Protein AF-A0A813JYQ1-F1 (afdb_monomer)

Organism: Polarella glacialis (NCBI:txid89957)

Foldseek 3Di:
DVVVCPDPVVVLVVVLLVVLCVVLVVVVVVLVVLLVVLLLVLLQQLCVQQVAPQDPVVRAHKDFADWDQDPVVRDIDTDIDGACSPDSVSSSVVLVCLLVVNCPVSHDDRDPSSVVSSVVSNVSSVVSVVVSVVSSVVSSVVSVVVSVD

Mean predicted aligned error: 6.57 Å

Structure (mmCIF, N/CA/C/O backbone):
data_AF-A0A813JYQ1-F1
#
_entry.id   AF-A0A813JYQ1-F1
#
loop_
_atom_site.group_PDB
_atom_site.id
_atom_site.type_symbol
_atom_site.label_atom_id
_atom_site.label_alt_id
_atom_site.label_comp_id
_atom_site.label_asym_id
_atom_site.label_entity_id
_atom_site.label_seq_id
_atom_site.pdbx_PDB_ins_code
_atom_site.Cartn_x
_atom_site.Cartn_y
_atom_site.Cartn_z
_atom_site.occupancy
_atom_site.B_iso_or_equiv
_atom_site.auth_seq_id
_atom_site.auth_comp_id
_atom_site.auth_asym_id
_atom_site.auth_atom_id
_atom_site.pdbx_PDB_model_num
ATOM 1 N N . ILE A 1 1 ? -9.205 -21.222 27.259 1.00 62.12 1 ILE A N 1
ATOM 2 C CA . ILE A 1 1 ? -9.739 -19.963 26.682 1.00 62.12 1 ILE A CA 1
ATOM 3 C C . ILE A 1 1 ? -10.943 -19.439 27.473 1.00 62.12 1 ILE A C 1
ATOM 5 O O . ILE A 1 1 ? -10.795 -18.417 28.122 1.00 62.12 1 ILE A O 1
ATOM 9 N N . PHE A 1 2 ? -12.071 -20.154 27.574 1.00 68.75 2 PHE A N 1
ATOM 10 C CA . PHE A 1 2 ? -13.284 -19.622 28.237 1.00 68.75 2 PHE A CA 1
ATOM 11 C C . PHE A 1 2 ? -13.209 -19.400 29.763 1.00 68.75 2 PHE A C 1
ATOM 13 O O . PHE A 1 2 ? -14.028 -18.677 30.316 1.00 68.75 2 PHE A O 1
ATOM 20 N N . ARG A 1 3 ? -12.220 -19.980 30.462 1.00 74.00 3 ARG A N 1
ATOM 21 C CA . ARG A 1 3 ? -12.010 -19.750 31.906 1.00 74.00 3 ARG A CA 1
ATOM 22 C C . ARG A 1 3 ? -11.567 -18.318 32.240 1.00 74.00 3 ARG A C 1
ATOM 24 O O . ARG A 1 3 ? -11.849 -17.870 33.342 1.00 74.00 3 ARG A O 1
ATOM 31 N N . ALA A 1 4 ? -10.927 -17.608 31.307 1.00 66.12 4 ALA A N 1
ATOM 32 C CA . ALA A 1 4 ? -10.486 -16.226 31.516 1.00 66.12 4 ALA A CA 1
ATOM 33 C C . ALA A 1 4 ? -11.671 -15.251 31.660 1.00 66.12 4 ALA A C 1
ATOM 35 O O . ALA A 1 4 ? -11.625 -14.345 32.482 1.00 66.12 4 ALA A O 1
ATOM 36 N N . PHE A 1 5 ? -12.775 -15.507 30.949 1.00 67.19 5 PHE A N 1
ATOM 37 C CA . PHE A 1 5 ? -13.996 -14.692 31.001 1.00 67.19 5 PHE A CA 1
ATOM 38 C C . PHE A 1 5 ? -14.869 -14.941 32.242 1.00 67.19 5 PHE A C 1
ATOM 40 O O . PHE A 1 5 ? -15.881 -14.275 32.417 1.00 67.19 5 PHE A O 1
ATOM 47 N N . LYS A 1 6 ? -14.506 -15.897 33.110 1.00 74.19 6 LYS A N 1
ATOM 48 C CA . LYS A 1 6 ? -15.214 -16.143 34.378 1.00 74.19 6 LYS A CA 1
ATOM 49 C C . LYS A 1 6 ? -14.755 -15.234 35.520 1.00 74.19 6 LYS A C 1
ATOM 51 O O . LYS A 1 6 ? -15.383 -15.271 36.571 1.00 74.19 6 LYS A O 1
ATOM 56 N N . ASN A 1 7 ? -13.670 -14.475 35.349 1.00 79.31 7 ASN A N 1
ATOM 57 C CA . ASN A 1 7 ? -13.203 -13.538 36.366 1.00 79.31 7 ASN A CA 1
ATOM 58 C C . ASN A 1 7 ? -13.985 -12.214 36.247 1.00 79.31 7 ASN A C 1
ATOM 60 O O . ASN A 1 7 ? -13.781 -11.520 35.251 1.00 79.31 7 ASN A O 1
ATOM 64 N N . PRO A 1 8 ? -14.830 -11.840 37.227 1.00 70.50 8 PRO A N 1
ATOM 65 C CA . PRO A 1 8 ? -15.635 -10.615 37.174 1.00 70.50 8 PRO A CA 1
ATOM 66 C C . PRO A 1 8 ? -14.786 -9.354 36.976 1.00 70.50 8 PRO A C 1
ATOM 68 O O . PRO A 1 8 ? -15.170 -8.475 36.215 1.00 70.50 8 PRO A O 1
ATOM 71 N N . ALA A 1 9 ? -13.577 -9.328 37.548 1.00 75.38 9 ALA A N 1
ATOM 72 C CA . ALA A 1 9 ? -12.641 -8.212 37.414 1.00 75.38 9 ALA A CA 1
ATOM 73 C C . ALA A 1 9 ? -12.117 -8.007 35.977 1.00 75.38 9 ALA A C 1
ATOM 75 O O . ALA A 1 9 ? -11.593 -6.947 35.655 1.00 75.38 9 ALA A O 1
ATOM 76 N N . LEU A 1 10 ? -12.233 -9.014 35.102 1.00 75.31 10 LEU A N 1
ATOM 77 C CA . LEU A 1 10 ? -11.879 -8.904 33.682 1.00 75.31 10 LEU A CA 1
ATOM 78 C C . LEU A 1 10 ? -13.098 -8.618 32.796 1.00 75.31 10 LEU A C 1
ATOM 80 O O . LEU A 1 10 ? -12.926 -8.271 31.632 1.00 75.31 10 LEU A O 1
ATOM 84 N N . VAL A 1 11 ? -14.320 -8.766 33.316 1.00 82.12 11 VAL A N 1
ATOM 85 C CA . VAL A 1 11 ? -15.556 -8.569 32.544 1.00 82.12 11 VAL A CA 1
ATOM 86 C C . VAL A 1 11 ? -15.833 -7.080 32.338 1.00 82.12 11 VAL A C 1
ATOM 88 O O . VAL A 1 11 ? -16.173 -6.680 31.228 1.00 82.12 11 VAL A O 1
ATOM 91 N N . GLU A 1 12 ? -15.621 -6.258 33.365 1.00 81.62 12 GLU A N 1
ATOM 92 C CA . GLU A 1 12 ? -15.848 -4.806 33.327 1.00 81.62 12 GLU A CA 1
ATOM 93 C C . GLU A 1 12 ? -15.011 -4.087 32.244 1.00 81.62 12 GLU A C 1
ATOM 95 O O . GLU A 1 12 ? -15.608 -3.485 31.344 1.00 81.62 12 GLU A O 1
ATOM 100 N N . PRO A 1 13 ? -13.667 -4.233 32.186 1.00 83.94 13 PRO A N 1
ATOM 101 C CA . PRO A 1 13 ? -12.868 -3.645 31.104 1.00 83.94 13 PRO A CA 1
ATOM 102 C C . PRO A 1 13 ? -13.249 -4.164 29.713 1.00 83.94 13 PRO A C 1
ATOM 104 O O . PRO A 1 13 ? -13.215 -3.426 28.728 1.00 83.94 13 PRO A O 1
ATOM 107 N N . VAL A 1 14 ? -13.631 -5.441 29.610 1.00 86.31 14 VAL A N 1
ATOM 108 C CA . VAL A 1 14 ? -14.038 -6.054 28.338 1.00 86.31 14 VAL A CA 1
ATOM 109 C C . VAL A 1 14 ? -15.346 -5.448 27.826 1.00 86.31 14 VAL A C 1
ATOM 111 O O . VAL A 1 14 ? -15.471 -5.217 26.623 1.00 86.31 14 VAL A O 1
ATOM 114 N N . ILE A 1 15 ? -16.298 -5.144 28.712 1.00 85.81 15 ILE A N 1
ATOM 115 C CA . ILE A 1 15 ? -17.555 -4.473 28.350 1.00 85.81 15 ILE A CA 1
ATOM 116 C C . ILE A 1 15 ? -17.283 -3.053 27.849 1.00 85.81 15 ILE A C 1
ATOM 118 O O . ILE A 1 15 ? -17.833 -2.664 26.816 1.00 85.81 15 ILE A O 1
ATOM 122 N N . VAL A 1 16 ? -16.403 -2.304 28.520 1.00 88.06 16 VAL A N 1
ATOM 123 C CA . VAL A 1 16 ? -16.013 -0.950 28.092 1.00 88.06 16 VAL A CA 1
ATOM 124 C C . VAL A 1 16 ? -15.388 -0.975 26.695 1.00 88.06 16 VAL A C 1
ATOM 126 O O . VAL A 1 16 ? -15.792 -0.205 25.819 1.00 88.06 16 VAL A O 1
ATOM 129 N N . ILE A 1 17 ? -14.469 -1.911 26.437 1.00 89.56 17 ILE A N 1
ATOM 130 C CA . ILE A 1 17 ? -13.860 -2.096 25.112 1.00 89.56 17 ILE A CA 1
ATOM 131 C C . ILE A 1 17 ? -14.923 -2.472 24.068 1.00 89.56 17 ILE A C 1
ATOM 133 O O . ILE A 1 17 ? -14.957 -1.886 22.986 1.00 89.56 17 ILE A O 1
ATOM 137 N N . ALA A 1 18 ? -15.822 -3.409 24.382 1.00 88.88 18 ALA A N 1
ATOM 138 C CA . ALA A 1 18 ? -16.870 -3.840 23.459 1.00 88.88 18 ALA A CA 1
ATOM 139 C C . ALA A 1 18 ? -17.833 -2.695 23.098 1.00 88.88 18 ALA A C 1
ATOM 141 O O . ALA A 1 18 ? -18.129 -2.489 21.919 1.00 88.88 18 ALA A O 1
ATOM 142 N N . ARG A 1 19 ? -18.273 -1.911 24.091 1.00 88.06 19 ARG A N 1
ATOM 143 C CA . ARG A 1 19 ? -19.137 -0.736 23.893 1.00 88.06 19 ARG A CA 1
ATOM 144 C C . ARG A 1 19 ? -18.426 0.339 23.076 1.00 88.06 19 ARG A C 1
ATOM 146 O O . ARG A 1 19 ? -19.018 0.879 22.146 1.00 88.06 19 ARG A O 1
ATOM 153 N N . THR A 1 20 ? -17.144 0.578 23.348 1.00 90.50 20 THR A N 1
ATOM 154 C CA . THR A 1 20 ? -16.305 1.506 22.574 1.00 90.50 20 THR A CA 1
ATOM 155 C C . THR A 1 20 ? -16.268 1.118 21.096 1.00 90.50 20 THR A C 1
ATOM 157 O O . THR A 1 20 ? -16.570 1.938 20.232 1.00 90.50 20 THR A O 1
ATOM 160 N N . VAL A 1 21 ? -15.980 -0.150 20.785 1.00 90.56 21 VAL A N 1
ATOM 161 C CA . VAL A 1 21 ? -15.925 -0.639 19.396 1.00 90.56 21 VAL A CA 1
ATOM 162 C C . VAL A 1 21 ? -17.282 -0.511 18.701 1.00 90.56 21 VAL A C 1
ATOM 164 O O . VAL A 1 21 ? -17.354 -0.065 17.552 1.00 90.56 21 VAL A O 1
ATOM 167 N N . GLN A 1 22 ? -18.371 -0.858 19.390 1.00 90.50 22 GLN A N 1
ATOM 168 C CA . GLN A 1 22 ? -19.726 -0.732 18.847 1.00 90.50 22 GLN A CA 1
ATOM 169 C C . GLN A 1 22 ? -20.088 0.725 18.541 1.00 90.50 22 GLN A C 1
ATOM 171 O O . GLN A 1 22 ? -20.620 1.020 17.470 1.00 90.50 22 GLN A O 1
ATOM 176 N N . LEU A 1 23 ? -19.740 1.652 19.432 1.00 90.50 23 LEU A N 1
ATOM 177 C CA . LEU A 1 23 ? -19.973 3.081 19.232 1.00 90.50 23 LEU A CA 1
ATOM 178 C C . LEU A 1 23 ? -19.126 3.642 18.078 1.00 90.50 23 LEU A C 1
ATOM 180 O O . LEU A 1 23 ? -19.636 4.398 17.250 1.00 90.50 23 LEU A O 1
ATOM 184 N N . SER A 1 24 ? -17.872 3.203 17.940 1.00 93.81 24 SER A N 1
ATOM 185 C CA . SER A 1 24 ? -16.986 3.614 16.840 1.00 93.81 24 SER A CA 1
ATOM 186 C C . SER A 1 24 ? -17.287 2.930 15.495 1.00 93.81 24 SER A C 1
ATOM 188 O O . SER A 1 24 ? -16.715 3.310 14.472 1.00 93.81 24 SER A O 1
ATOM 190 N N . THR A 1 25 ? -18.190 1.942 15.450 1.00 89.31 25 THR A N 1
ATOM 191 C CA . THR A 1 25 ? -18.421 1.081 14.273 1.00 89.31 25 THR A CA 1
ATOM 192 C C . THR A 1 25 ? -18.773 1.868 13.003 1.00 89.31 25 THR A C 1
ATOM 194 O O . THR A 1 25 ? -18.269 1.555 11.924 1.00 89.31 25 THR A O 1
ATOM 197 N N . LYS A 1 26 ? -19.587 2.929 13.109 1.00 89.19 26 LYS A N 1
ATOM 198 C CA . LYS A 1 26 ? -19.976 3.756 11.948 1.00 89.19 26 LYS A CA 1
ATOM 199 C C . LYS A 1 26 ? -18.770 4.418 11.280 1.00 89.19 26 LYS A C 1
ATOM 201 O O . LYS A 1 26 ? -18.656 4.403 10.059 1.00 89.19 26 LYS A O 1
ATOM 206 N N . ALA A 1 27 ? -17.865 4.971 12.081 1.00 88.75 27 ALA A N 1
ATOM 207 C CA . ALA A 1 27 ? -16.646 5.596 11.587 1.00 88.75 27 ALA A CA 1
ATOM 208 C C . ALA A 1 27 ? -15.646 4.549 11.070 1.00 88.75 27 AL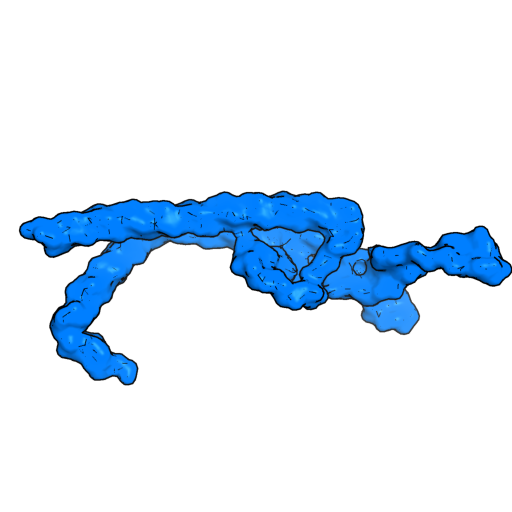A A C 1
ATOM 210 O O . ALA A 1 27 ? -15.031 4.752 10.026 1.00 88.75 27 ALA A O 1
ATOM 211 N N . LEU A 1 28 ? -15.540 3.397 11.739 1.00 89.56 28 LEU A N 1
ATOM 212 C CA . LEU A 1 28 ? -14.652 2.306 11.330 1.00 89.56 28 LEU A CA 1
ATOM 213 C C . LEU A 1 28 ? -14.993 1.747 9.944 1.00 89.56 28 LEU A C 1
ATOM 215 O O . LEU A 1 28 ? -14.080 1.532 9.150 1.00 89.56 28 LEU A O 1
ATOM 219 N N . TYR A 1 29 ? -16.276 1.566 9.611 1.00 91.31 29 TYR A N 1
ATOM 220 C CA . TYR A 1 29 ? -16.655 1.100 8.271 1.00 91.31 29 TYR A CA 1
ATOM 221 C C . TYR A 1 29 ? -16.306 2.107 7.172 1.00 91.31 29 TYR A C 1
ATOM 223 O O . TYR A 1 29 ? -15.838 1.704 6.109 1.00 91.31 29 TYR A O 1
ATOM 231 N N . VAL A 1 30 ? -16.472 3.409 7.424 1.00 92.00 30 VAL A N 1
ATOM 232 C CA . VAL A 1 30 ? -16.068 4.456 6.470 1.00 92.00 30 VAL A CA 1
ATOM 233 C C . VAL A 1 30 ? -14.554 4.432 6.257 1.00 92.00 30 VAL A C 1
ATOM 235 O O . VAL A 1 30 ? -14.087 4.517 5.124 1.00 92.00 30 VAL A O 1
ATOM 238 N N . LEU A 1 31 ? -13.775 4.273 7.325 1.00 91.94 31 LEU A N 1
ATOM 239 C CA . LEU A 1 31 ? -12.315 4.208 7.247 1.00 91.94 31 LEU A CA 1
ATOM 240 C C . LEU A 1 31 ? -11.834 2.947 6.526 1.00 91.94 31 LEU A C 1
ATOM 242 O O . LEU A 1 31 ? -10.991 3.039 5.637 1.00 91.94 31 LEU A O 1
ATOM 246 N N . GLY A 1 32 ? -12.420 1.790 6.840 1.00 92.25 32 GLY A N 1
ATOM 247 C CA . GLY A 1 32 ? -12.137 0.535 6.145 1.00 92.25 32 GLY A CA 1
ATOM 248 C C . GLY A 1 32 ? -12.474 0.612 4.656 1.00 92.25 32 GLY A C 1
ATOM 249 O O . GLY A 1 32 ? -11.684 0.177 3.822 1.00 92.25 32 GLY A O 1
ATOM 250 N N . PHE A 1 33 ? -13.597 1.239 4.305 1.00 94.12 33 PHE A N 1
ATOM 251 C CA . PHE A 1 33 ? -13.968 1.481 2.913 1.00 94.12 33 PHE A CA 1
ATOM 252 C C . PHE A 1 33 ? -12.958 2.381 2.185 1.00 94.12 33 PHE A C 1
ATOM 254 O O . PHE A 1 33 ? -12.528 2.045 1.084 1.00 94.12 33 PHE A O 1
ATOM 261 N N . ASN A 1 34 ? -12.528 3.488 2.802 1.00 93.50 34 ASN A N 1
ATOM 262 C CA . ASN A 1 34 ? -11.518 4.377 2.215 1.00 93.50 34 ASN A CA 1
ATOM 263 C C . ASN A 1 34 ? -10.155 3.688 2.062 1.00 93.50 34 ASN A C 1
ATOM 265 O O . ASN A 1 34 ? -9.469 3.905 1.065 1.00 93.50 34 ASN A O 1
ATOM 269 N N . LEU A 1 35 ? -9.775 2.829 3.012 1.00 94.19 35 LEU A N 1
ATOM 270 C CA . LEU A 1 35 ? -8.550 2.040 2.918 1.00 94.19 35 LEU A CA 1
ATOM 271 C C . LEU A 1 35 ? -8.617 1.047 1.750 1.00 94.19 35 LEU A C 1
ATOM 273 O O . LEU A 1 35 ? -7.688 0.987 0.949 1.00 94.19 35 LEU A O 1
ATOM 277 N N . LEU A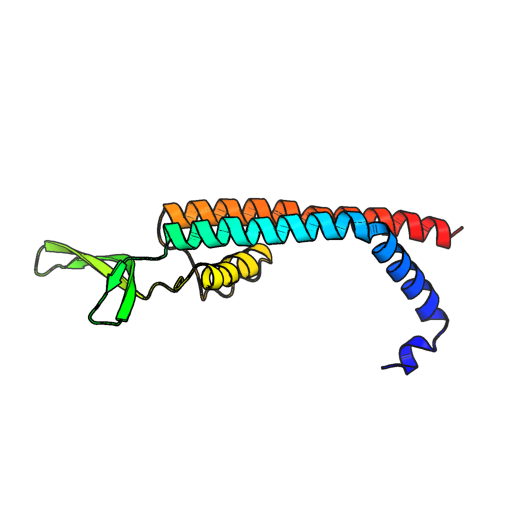 1 36 ? -9.727 0.314 1.613 1.00 95.50 36 LEU A N 1
ATOM 278 C CA . LEU A 1 36 ? -9.948 -0.606 0.492 1.00 95.50 36 LEU A CA 1
ATOM 279 C C . LEU A 1 36 ? -9.942 0.124 -0.853 1.00 95.50 36 LEU A C 1
ATOM 281 O O . LEU A 1 36 ? -9.307 -0.338 -1.799 1.00 95.50 36 LEU A O 1
ATOM 285 N N . LEU A 1 37 ? -10.597 1.283 -0.930 1.00 95.94 37 LEU A N 1
ATOM 286 C CA . LEU A 1 37 ? -10.579 2.126 -2.121 1.00 95.94 37 LEU A CA 1
ATOM 287 C C . LEU A 1 37 ? -9.147 2.560 -2.469 1.00 95.94 37 LEU A C 1
ATOM 289 O O . LEU A 1 37 ? -8.741 2.450 -3.623 1.00 95.94 37 LEU A O 1
ATOM 293 N N . GLY A 1 38 ? -8.366 2.987 -1.474 1.00 95.50 38 GLY A N 1
ATOM 294 C CA . GLY A 1 38 ? -6.955 3.323 -1.648 1.00 95.50 38 GLY A CA 1
ATOM 295 C C . GLY A 1 38 ? -6.131 2.150 -2.174 1.00 95.50 38 GLY A C 1
ATOM 296 O O . GLY A 1 38 ? -5.397 2.316 -3.142 1.00 95.50 38 GLY A O 1
ATOM 297 N N . ILE A 1 39 ? -6.305 0.953 -1.610 1.00 96.62 39 ILE A N 1
ATOM 298 C CA . ILE A 1 39 ? -5.618 -0.268 -2.064 1.00 96.62 39 ILE A CA 1
ATOM 299 C C . ILE A 1 39 ? -5.916 -0.544 -3.541 1.00 96.62 39 ILE A C 1
ATOM 301 O O . ILE A 1 39 ? -4.994 -0.802 -4.315 1.00 96.62 39 ILE A O 1
ATOM 305 N N . VAL A 1 40 ? -7.185 -0.450 -3.947 1.00 97.12 40 VAL A N 1
ATOM 306 C CA . VAL A 1 40 ? -7.583 -0.680 -5.342 1.00 97.12 40 VAL A CA 1
ATOM 307 C C . VAL A 1 40 ? -6.981 0.378 -6.264 1.00 97.12 40 VAL A C 1
ATOM 309 O O . VAL A 1 40 ? -6.423 0.031 -7.306 1.00 97.12 40 VAL A O 1
ATOM 312 N N . ILE A 1 41 ? -7.053 1.658 -5.886 1.00 97.25 41 ILE A N 1
ATOM 313 C CA . ILE A 1 41 ? -6.527 2.769 -6.689 1.00 97.25 41 ILE A CA 1
ATOM 314 C C . ILE A 1 41 ? -5.005 2.667 -6.821 1.00 97.25 41 ILE A C 1
ATOM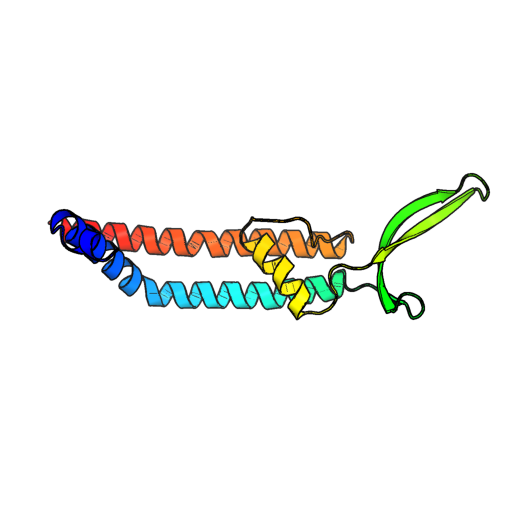 316 O O . ILE A 1 41 ? -4.489 2.594 -7.936 1.00 97.25 41 ILE A O 1
ATOM 320 N N . PHE A 1 42 ? -4.275 2.634 -5.705 1.00 97.25 42 PHE A N 1
ATOM 321 C CA . PHE A 1 42 ? -2.812 2.644 -5.716 1.00 97.25 42 PHE A CA 1
ATOM 322 C C . PHE A 1 42 ? -2.221 1.333 -6.228 1.00 97.25 42 PHE A C 1
ATOM 324 O O . PHE A 1 42 ? -1.217 1.372 -6.933 1.00 97.25 42 PHE A O 1
ATOM 331 N N . GLY A 1 43 ? -2.851 0.187 -5.962 1.00 96.31 43 GLY A N 1
ATOM 332 C CA . GLY A 1 43 ? -2.433 -1.087 -6.547 1.00 96.31 43 GLY A CA 1
ATOM 333 C C . GLY A 1 43 ? -2.636 -1.131 -8.065 1.00 96.31 43 GLY A C 1
ATOM 334 O O . GLY A 1 43 ? -1.750 -1.586 -8.787 1.00 96.31 43 GLY A O 1
ATOM 335 N N . SER A 1 44 ? -3.738 -0.569 -8.576 1.00 96.75 44 SER A N 1
ATOM 336 C CA . SER A 1 44 ? -3.951 -0.439 -10.027 1.00 96.75 44 SER A CA 1
ATOM 337 C C . SER A 1 44 ? -2.939 0.513 -10.666 1.00 96.75 44 SER A C 1
ATOM 339 O O . SER A 1 44 ? -2.338 0.176 -11.683 1.00 96.75 44 SER A O 1
ATOM 341 N N . LEU A 1 45 ? -2.695 1.679 -10.055 1.00 96.56 45 LEU A N 1
ATOM 342 C CA . LEU A 1 45 ? -1.672 2.622 -10.520 1.00 96.56 45 LEU A CA 1
ATOM 343 C C . LEU A 1 45 ? -0.274 2.001 -10.502 1.00 96.56 45 LEU A C 1
ATOM 345 O O . LEU A 1 45 ? 0.511 2.244 -11.415 1.00 96.56 45 LEU A O 1
ATOM 349 N N . MET A 1 46 ? 0.027 1.179 -9.495 1.00 96.00 46 MET A N 1
ATOM 350 C CA . MET A 1 46 ? 1.308 0.491 -9.407 1.00 96.00 46 MET A CA 1
ATOM 351 C C . MET A 1 46 ? 1.478 -0.522 -10.536 1.00 96.00 46 MET A C 1
ATOM 353 O O . MET A 1 46 ? 2.515 -0.533 -11.190 1.00 96.00 46 MET A O 1
ATOM 357 N N . PHE A 1 47 ? 0.443 -1.315 -10.826 1.00 94.69 47 PHE A N 1
ATOM 358 C CA . PHE A 1 47 ? 0.463 -2.222 -11.973 1.00 94.69 47 PHE A CA 1
ATOM 359 C C . PHE A 1 47 ? 0.690 -1.470 -13.291 1.00 94.69 47 PHE A C 1
ATOM 361 O O . PHE A 1 47 ? 1.497 -1.892 -14.110 1.00 94.69 47 PHE A O 1
ATOM 368 N N . LEU A 1 48 ? 0.032 -0.324 -13.487 1.00 93.56 48 LEU A N 1
ATOM 369 C CA . LEU A 1 48 ?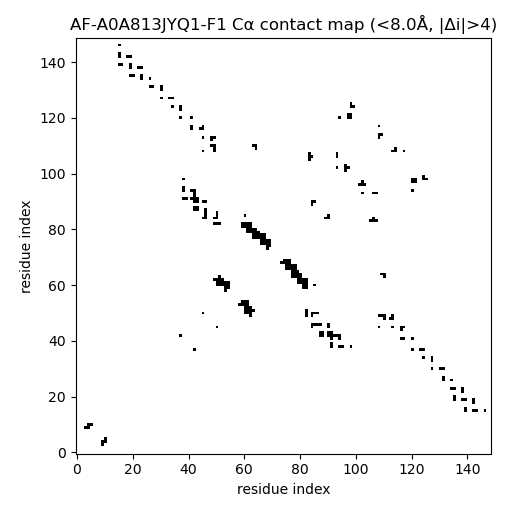 0.226 0.484 -14.694 1.00 93.56 48 LEU A CA 1
ATOM 370 C C . LEU A 1 48 ? 1.640 1.074 -14.794 1.00 93.56 48 LEU A C 1
ATOM 372 O O . LEU A 1 48 ? 2.153 1.239 -15.897 1.00 93.56 48 LEU A O 1
ATOM 376 N N . ALA A 1 49 ? 2.270 1.394 -13.663 1.00 93.12 49 ALA A N 1
ATOM 377 C CA . ALA A 1 49 ? 3.614 1.960 -13.632 1.00 93.12 49 ALA A CA 1
ATOM 378 C C . ALA A 1 49 ? 4.731 0.904 -13.748 1.00 93.12 49 ALA A C 1
ATOM 380 O O . ALA A 1 49 ? 5.799 1.213 -14.270 1.00 93.12 49 ALA A O 1
ATOM 381 N N . GLU A 1 50 ? 4.511 -0.314 -13.245 1.00 91.88 50 GLU A N 1
ATOM 382 C CA . GLU A 1 50 ? 5.552 -1.339 -13.056 1.00 91.88 50 GLU A CA 1
ATOM 383 C C . GLU A 1 50 ? 5.252 -2.681 -13.745 1.00 91.88 50 GLU A C 1
ATOM 385 O O . GLU A 1 50 ? 6.054 -3.611 -13.649 1.00 91.88 50 GLU A O 1
ATOM 390 N N . GLY A 1 51 ? 4.119 -2.807 -14.440 1.00 84.25 51 GLY A N 1
ATOM 391 C CA . GLY A 1 51 ? 3.675 -4.061 -15.060 1.00 84.25 51 GLY A CA 1
ATOM 392 C C . GLY A 1 51 ? 4.664 -4.638 -16.076 1.00 84.25 51 GLY A C 1
ATOM 393 O O . GLY A 1 51 ? 4.733 -5.849 -16.231 1.00 84.25 51 GLY A O 1
ATOM 394 N N . GLY A 1 52 ? 5.498 -3.798 -16.695 1.00 85.44 52 GLY A N 1
ATOM 395 C CA . GLY A 1 52 ? 6.533 -4.232 -17.633 1.00 85.44 52 GLY A CA 1
ATOM 396 C C . GLY A 1 52 ? 5.985 -4.676 -18.992 1.00 85.44 52 GLY A C 1
ATOM 397 O O . GLY A 1 52 ? 4.794 -4.5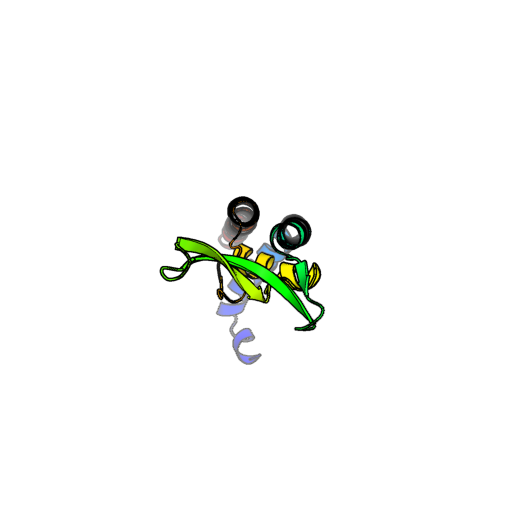65 -19.282 1.00 85.44 52 GLY A O 1
ATOM 398 N N . GLU A 1 53 ? 6.882 -5.165 -19.843 1.00 85.25 53 GLU A N 1
ATOM 399 C CA . GLU A 1 53 ? 6.557 -5.676 -21.175 1.00 85.25 53 GLU A CA 1
ATOM 400 C C . GLU A 1 53 ? 6.498 -7.203 -21.163 1.00 85.25 53 GLU A C 1
ATOM 402 O O . GLU A 1 53 ? 7.263 -7.866 -20.466 1.00 85.25 53 GLU A O 1
ATOM 407 N N . TRP A 1 54 ? 5.569 -7.776 -21.925 1.00 84.75 54 TRP A N 1
ATOM 408 C CA . TRP A 1 54 ? 5.448 -9.226 -22.035 1.00 84.75 54 TRP A CA 1
ATOM 409 C C . TRP A 1 54 ? 6.559 -9.796 -22.920 1.00 84.75 54 TRP A C 1
ATOM 411 O O . TRP A 1 54 ? 6.618 -9.470 -24.107 1.00 84.75 54 TRP A O 1
ATOM 421 N N . ASP A 1 55 ? 7.378 -10.697 -22.374 1.00 85.75 55 ASP A N 1
ATOM 422 C CA . ASP A 1 55 ? 8.362 -11.444 -23.153 1.00 85.75 55 ASP A CA 1
ATOM 423 C C . ASP A 1 55 ? 7.866 -12.858 -23.488 1.00 85.75 55 ASP A C 1
ATOM 425 O O . ASP A 1 55 ? 7.503 -13.662 -22.623 1.00 85.75 55 ASP A O 1
ATOM 429 N N . ALA A 1 56 ? 7.857 -13.180 -24.783 1.00 85.69 56 ALA A N 1
ATOM 430 C CA . ALA A 1 56 ? 7.352 -14.457 -25.281 1.00 85.69 56 ALA A CA 1
ATOM 431 C C . ALA A 1 56 ? 8.320 -15.630 -25.042 1.00 85.69 56 ALA A C 1
ATOM 433 O O . ALA A 1 56 ? 7.876 -16.782 -25.053 1.00 85.69 56 ALA A O 1
ATOM 434 N N . ALA A 1 57 ? 9.614 -15.365 -24.827 1.00 85.19 57 ALA A N 1
ATOM 435 C CA . ALA A 1 57 ? 10.615 -16.406 -24.615 1.00 85.19 57 ALA A CA 1
ATOM 436 C C . ALA A 1 57 ? 10.597 -16.917 -23.167 1.00 85.19 57 ALA A C 1
ATOM 438 O O . ALA A 1 57 ? 10.569 -18.130 -22.947 1.00 85.19 57 ALA A O 1
ATOM 439 N N . THR A 1 58 ? 10.547 -16.015 -22.183 1.00 80.12 58 THR A N 1
ATOM 440 C CA . THR A 1 58 ? 10.480 -16.375 -20.757 1.00 80.12 58 THR A CA 1
ATOM 441 C C . THR A 1 58 ? 9.057 -16.592 -20.250 1.00 80.12 58 THR A C 1
ATOM 443 O O . THR A 1 58 ? 8.885 -17.168 -19.177 1.00 80.12 58 THR A O 1
ATOM 446 N N . LYS A 1 59 ? 8.031 -16.194 -21.022 1.00 84.44 59 LYS A N 1
ATOM 447 C CA . LYS A 1 59 ? 6.608 -16.214 -20.623 1.00 84.44 59 LYS A CA 1
ATOM 448 C C . LYS A 1 59 ? 6.351 -15.435 -19.329 1.00 84.44 59 LYS A C 1
ATOM 450 O O . LYS A 1 59 ? 5.516 -15.828 -18.512 1.00 84.44 59 LYS A O 1
ATOM 455 N N . THR A 1 60 ? 7.088 -14.349 -19.135 1.00 85.25 60 THR A N 1
ATOM 456 C CA . THR A 1 60 ? 6.988 -13.480 -17.963 1.00 85.25 60 THR A CA 1
ATOM 457 C C . THR A 1 60 ? 6.990 -12.019 -18.393 1.00 85.25 60 THR A C 1
ATOM 459 O O . THR A 1 60 ? 7.446 -11.670 -19.482 1.00 85.25 60 THR A O 1
ATOM 462 N N . TYR A 1 61 ? 6.456 -11.152 -17.536 1.00 85.25 61 TYR A N 1
ATOM 463 C CA . TYR A 1 61 ? 6.596 -9.714 -17.718 1.00 85.25 61 TYR A CA 1
ATOM 464 C C . TYR A 1 61 ? 8.000 -9.289 -17.307 1.00 85.25 61 TYR A C 1
ATOM 466 O O . TYR A 1 61 ? 8.444 -9.637 -16.215 1.00 85.25 61 TYR A O 1
ATOM 474 N N . LEU A 1 62 ? 8.686 -8.533 -18.155 1.00 86.31 62 LEU A N 1
ATOM 475 C CA . LEU A 1 62 ? 10.016 -8.002 -17.900 1.00 86.31 62 LEU A CA 1
ATOM 476 C C . LEU A 1 62 ? 9.949 -6.492 -17.679 1.00 86.31 62 LEU A C 1
ATOM 478 O O . LEU A 1 62 ? 9.308 -5.762 -18.434 1.00 86.31 62 LEU A O 1
ATOM 482 N N . ARG A 1 63 ? 10.643 -6.009 -16.649 1.00 88.12 63 ARG A N 1
ATOM 483 C CA . ARG A 1 63 ? 10.800 -4.577 -16.369 1.00 88.12 63 ARG A CA 1
ATOM 484 C C . ARG A 1 63 ? 12.275 -4.171 -16.391 1.00 88.12 63 ARG A C 1
ATOM 486 O O . ARG A 1 63 ? 13.123 -4.964 -15.968 1.00 88.12 63 ARG A O 1
ATOM 493 N N . PRO A 1 64 ? 12.599 -2.948 -16.843 1.00 87.38 64 PRO A N 1
ATOM 494 C CA . PRO A 1 64 ? 13.956 -2.425 -16.765 1.00 87.38 64 PRO A CA 1
ATOM 495 C C . PRO A 1 64 ? 14.310 -2.123 -15.304 1.00 87.38 64 PRO A C 1
ATOM 497 O O . PRO A 1 64 ? 13.561 -1.432 -14.613 1.00 87.38 64 PRO A O 1
ATOM 500 N N . ILE A 1 65 ? 15.448 -2.633 -14.833 1.00 85.19 65 ILE A N 1
ATOM 501 C CA . ILE A 1 65 ? 15.894 -2.457 -13.439 1.00 85.19 65 ILE A CA 1
ATOM 502 C C . ILE A 1 65 ? 17.079 -1.503 -13.346 1.00 85.19 65 ILE A C 1
ATOM 504 O O . ILE A 1 65 ? 17.083 -0.611 -12.502 1.00 85.19 65 ILE A O 1
ATOM 508 N N . ASP A 1 66 ? 18.085 -1.707 -14.199 1.00 84.81 66 ASP A N 1
ATOM 509 C CA . ASP A 1 66 ? 19.344 -0.967 -14.149 1.00 84.81 66 ASP A CA 1
ATOM 510 C C . ASP A 1 66 ? 20.011 -0.906 -15.531 1.00 84.81 66 ASP A C 1
ATOM 512 O O . ASP A 1 66 ? 19.608 -1.607 -16.465 1.00 84.81 66 ASP A O 1
ATOM 516 N N . ARG A 1 67 ? 21.032 -0.061 -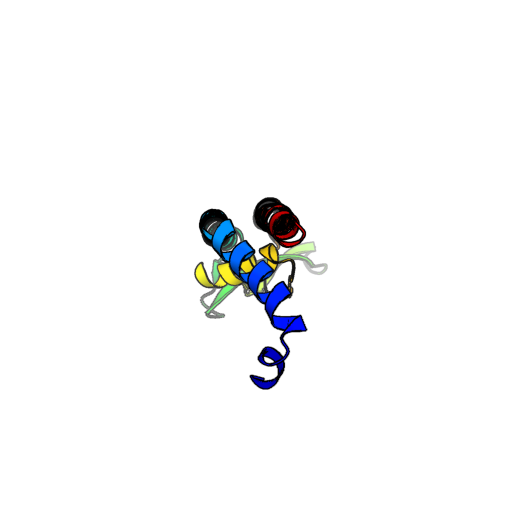15.674 1.00 88.62 67 ARG A N 1
ATOM 517 C CA . ARG A 1 67 ? 21.869 0.032 -16.872 1.00 88.62 67 ARG A CA 1
ATOM 518 C C . ARG A 1 67 ? 23.299 -0.340 -16.522 1.00 88.62 67 ARG A C 1
ATOM 520 O O . ARG A 1 67 ? 23.892 0.240 -15.622 1.00 88.62 67 ARG A O 1
ATOM 527 N N . VAL A 1 68 ? 23.874 -1.262 -17.284 1.00 89.00 68 VAL A N 1
ATOM 528 C CA . VAL A 1 68 ? 25.271 -1.673 -17.138 1.00 89.00 68 VAL A CA 1
ATOM 529 C C . VAL A 1 68 ? 26.076 -1.205 -18.336 1.00 89.00 68 VAL A C 1
ATOM 531 O O . VAL A 1 68 ? 25.672 -1.367 -19.489 1.00 89.00 68 VAL A O 1
ATOM 534 N N . TYR A 1 69 ? 27.223 -0.603 -18.039 1.00 90.75 69 TYR A N 1
ATOM 535 C CA . TYR A 1 69 ? 28.183 -0.172 -19.038 1.00 90.75 69 TYR A CA 1
ATOM 536 C C . TYR A 1 69 ? 29.048 -1.353 -19.474 1.00 90.75 69 TYR A C 1
ATOM 538 O O . TYR A 1 69 ? 29.740 -1.968 -18.659 1.00 90.75 69 TYR A O 1
ATOM 546 N N . ASN A 1 70 ? 28.995 -1.669 -20.763 1.00 89.88 70 ASN A N 1
ATOM 547 C CA . ASN A 1 70 ? 29.825 -2.686 -21.374 1.00 89.88 70 ASN A CA 1
ATOM 548 C C . ASN A 1 70 ? 31.126 -2.054 -21.887 1.00 89.88 70 ASN A C 1
ATOM 550 O O . ASN A 1 70 ? 31.109 -1.275 -22.836 1.00 89.88 70 ASN A O 1
ATOM 554 N N . GLN A 1 71 ? 32.254 -2.421 -21.274 1.00 92.00 71 GLN A N 1
ATOM 555 C CA . GLN A 1 71 ? 33.581 -1.918 -21.647 1.00 92.00 71 GLN A CA 1
ATOM 556 C C . GLN A 1 71 ? 34.081 -2.470 -22.989 1.00 92.00 71 GLN A C 1
ATOM 558 O O . GLN A 1 71 ? 34.938 -1.841 -23.602 1.00 92.00 71 GLN A O 1
ATOM 563 N N . SER A 1 72 ? 33.582 -3.625 -23.451 1.00 91.69 72 SER A N 1
ATOM 564 C CA . SER A 1 72 ? 34.012 -4.188 -24.740 1.00 91.69 72 SER A CA 1
ATOM 565 C C . SER A 1 72 ? 33.468 -3.393 -25.924 1.00 91.69 72 SER A C 1
ATOM 567 O O . SER A 1 72 ? 34.166 -3.219 -26.919 1.00 91.69 72 SER A O 1
ATOM 569 N N . ASP A 1 73 ? 32.241 -2.889 -25.781 1.00 90.38 73 ASP A N 1
ATOM 570 C CA . ASP A 1 73 ? 31.476 -2.261 -26.861 1.00 90.38 73 ASP A CA 1
ATOM 571 C C . ASP A 1 73 ? 31.207 -0.768 -26.587 1.00 90.38 73 ASP A C 1
ATOM 573 O O . ASP A 1 73 ? 30.381 -0.169 -27.272 1.00 90.38 73 ASP A O 1
ATOM 577 N N . ASP A 1 74 ? 31.849 -0.190 -25.559 1.00 89.88 74 ASP A N 1
ATOM 578 C CA . ASP A 1 74 ? 31.706 1.205 -25.093 1.00 89.88 74 ASP A CA 1
ATOM 579 C C . ASP A 1 74 ? 30.241 1.697 -25.070 1.00 89.88 74 ASP A C 1
ATOM 581 O O . ASP A 1 74 ? 29.896 2.779 -25.547 1.00 89.88 74 ASP A O 1
ATOM 585 N N . SER A 1 75 ? 29.330 0.859 -24.565 1.00 92.25 75 SER A N 1
ATOM 586 C CA . SER A 1 75 ? 27.887 1.114 -24.647 1.00 92.25 75 SER A CA 1
ATOM 587 C C . SER A 1 75 ? 27.135 0.720 -23.382 1.00 92.25 75 SER A C 1
ATOM 589 O O . SER A 1 75 ? 27.541 -0.153 -22.618 1.00 92.25 75 SER A O 1
ATOM 591 N N . TRP A 1 76 ? 26.007 1.389 -23.143 1.00 89.44 76 TRP A N 1
ATOM 592 C CA . TRP A 1 76 ? 25.108 1.075 -22.035 1.00 89.44 76 TRP A CA 1
ATOM 593 C C . TRP A 1 76 ? 24.048 0.074 -22.478 1.00 89.44 76 TRP A C 1
ATOM 595 O O . TRP A 1 76 ? 23.307 0.322 -23.428 1.00 89.44 76 TRP A O 1
ATOM 605 N N . THR A 1 77 ? 23.921 -1.018 -21.733 1.00 88.06 77 THR A N 1
ATOM 606 C CA . THR A 1 77 ? 22.883 -2.033 -21.933 1.00 88.06 77 THR A CA 1
ATOM 607 C C . THR A 1 77 ? 21.915 -2.013 -20.753 1.00 88.06 77 THR A C 1
ATOM 609 O O . THR A 1 77 ? 22.320 -1.821 -19.608 1.00 88.06 77 THR A O 1
ATOM 612 N N . THR A 1 78 ? 20.613 -2.135 -21.020 1.00 87.00 78 THR A N 1
ATOM 613 C CA . THR A 1 78 ? 19.592 -2.161 -19.959 1.00 87.00 78 THR A CA 1
ATOM 614 C C . THR A 1 78 ? 19.375 -3.596 -19.510 1.00 87.00 78 THR A C 1
ATOM 616 O O . THR A 1 78 ? 19.139 -4.472 -20.340 1.00 87.00 78 THR A O 1
ATOM 619 N N . ILE A 1 79 ? 19.447 -3.828 -18.203 1.00 86.62 79 ILE A N 1
ATOM 620 C CA . ILE A 1 79 ? 19.141 -5.118 -17.595 1.00 86.62 79 ILE A CA 1
ATOM 621 C C . ILE A 1 79 ? 17.645 -5.178 -17.315 1.00 86.62 79 ILE A C 1
ATOM 623 O O . ILE A 1 79 ? 17.062 -4.249 -16.748 1.00 86.62 79 ILE A O 1
ATOM 627 N N . TYR A 1 80 ? 17.052 -6.306 -17.686 1.00 87.12 80 TYR A N 1
ATOM 628 C CA . TYR A 1 80 ? 15.661 -6.631 -17.423 1.00 87.12 80 TYR A CA 1
ATOM 629 C C . TYR A 1 80 ? 15.573 -7.733 -16.365 1.00 87.12 80 TYR A C 1
ATOM 631 O O . TYR A 1 80 ? 16.384 -8.658 -16.361 1.00 87.12 80 TYR A O 1
ATOM 639 N N . ALA A 1 81 ? 14.578 -7.648 -15.485 1.00 87.88 81 ALA A N 1
ATOM 640 C CA . ALA A 1 81 ? 14.164 -8.757 -14.625 1.00 87.88 81 ALA A CA 1
ATOM 641 C C . ALA A 1 81 ? 12.664 -8.973 -14.727 1.00 87.88 81 ALA A C 1
ATOM 643 O O . ALA A 1 81 ? 11.925 -8.096 -15.176 1.00 87.88 81 ALA A O 1
ATOM 644 N N . GLU A 1 82 ? 12.230 -10.134 -14.247 1.00 89.69 82 GLU A N 1
ATOM 645 C CA . GLU A 1 82 ? 10.821 -10.425 -14.039 1.00 89.69 82 GLU A CA 1
ATOM 646 C C . GLU A 1 82 ? 10.173 -9.341 -13.165 1.00 89.69 82 GLU A C 1
ATOM 648 O O . GLU A 1 82 ? 10.670 -8.994 -12.087 1.00 89.69 82 GLU A O 1
ATOM 653 N N . SER A 1 83 ? 9.070 -8.778 -13.653 1.00 90.69 83 SER A N 1
ATOM 654 C CA . SER A 1 83 ? 8.251 -7.871 -12.870 1.00 90.69 83 SER A CA 1
ATOM 655 C C . SER A 1 83 ? 7.523 -8.670 -11.790 1.00 90.69 83 SER A C 1
ATOM 657 O O . SER A 1 83 ? 6.847 -9.653 -12.110 1.00 90.69 83 SER A O 1
ATOM 659 N N . PRO A 1 84 ? 7.613 -8.250 -10.516 1.00 89.94 84 PRO A N 1
ATOM 660 C CA . PRO A 1 84 ? 6.835 -8.872 -9.461 1.00 89.94 84 PRO A CA 1
ATOM 661 C C . PRO A 1 84 ? 5.344 -8.535 -9.613 1.00 89.94 84 PRO A C 1
ATOM 663 O O . PRO A 1 84 ? 4.519 -9.275 -9.117 1.00 89.94 84 PRO A O 1
ATOM 666 N N . PHE A 1 85 ? 4.975 -7.477 -10.346 1.00 92.12 85 PHE A N 1
ATOM 667 C CA . PHE A 1 85 ? 3.590 -7.032 -10.513 1.00 92.12 85 PHE A CA 1
ATOM 668 C C . PHE A 1 85 ? 2.909 -7.728 -11.698 1.00 92.12 85 PHE A C 1
ATOM 670 O O . PHE A 1 85 ? 2.795 -7.161 -12.786 1.00 92.12 85 PHE A O 1
ATOM 677 N N . LYS A 1 86 ? 2.444 -8.967 -11.504 1.00 90.19 86 LYS A N 1
ATOM 678 C CA . LYS A 1 86 ? 1.947 -9.814 -12.611 1.00 90.19 86 LYS A CA 1
ATOM 679 C C . LYS A 1 86 ? 0.519 -9.500 -13.038 1.00 90.19 86 LYS A C 1
ATOM 681 O O . LYS A 1 86 ? 0.114 -9.809 -14.157 1.00 90.19 86 LYS A O 1
ATOM 686 N N . SER A 1 87 ? -0.274 -8.925 -12.141 1.00 91.50 87 SER A N 1
ATOM 687 C CA . SER A 1 87 ? -1.659 -8.535 -12.402 1.00 91.50 87 SER A CA 1
ATOM 688 C C . SER A 1 87 ? -2.109 -7.438 -11.438 1.00 91.50 87 SER A C 1
ATOM 690 O O . SER A 1 87 ? -1.470 -7.202 -10.416 1.00 91.50 87 SER A O 1
ATOM 692 N N . ILE A 1 88 ? -3.237 -6.785 -11.725 1.00 93.19 88 ILE A N 1
ATOM 693 C CA . ILE A 1 88 ? -3.798 -5.762 -10.828 1.00 93.19 88 ILE A CA 1
ATOM 694 C C . ILE A 1 88 ? -4.066 -6.321 -9.412 1.00 93.19 88 ILE A C 1
ATOM 696 O O . ILE A 1 88 ? -3.636 -5.681 -8.453 1.00 93.19 88 ILE A O 1
ATOM 700 N N . PRO A 1 89 ? -4.706 -7.501 -9.236 1.00 94.00 89 PRO A N 1
ATOM 701 C CA . PRO A 1 89 ? -4.912 -8.067 -7.901 1.00 94.00 89 PRO A CA 1
ATOM 702 C C . PRO A 1 89 ? -3.617 -8.412 -7.164 1.00 94.00 89 PRO A C 1
ATOM 704 O O . PRO A 1 89 ? -3.550 -8.274 -5.948 1.00 94.00 89 PRO A O 1
ATOM 707 N N . ASP A 1 90 ? -2.587 -8.831 -7.896 1.00 93.31 90 ASP A N 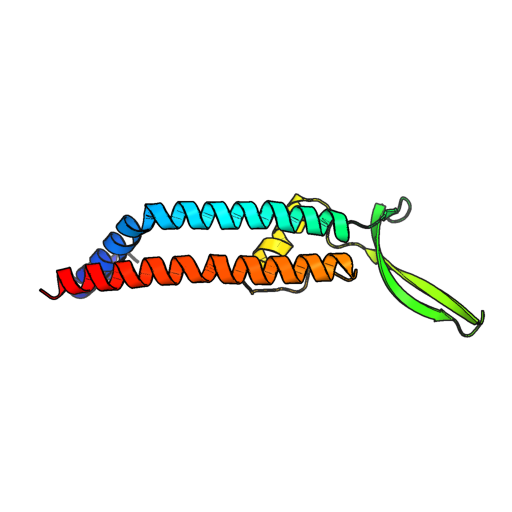1
ATOM 708 C CA . ASP A 1 90 ? -1.263 -9.127 -7.343 1.00 93.31 90 ASP A CA 1
ATOM 709 C C . ASP A 1 90 ? -0.611 -7.848 -6.783 1.00 93.31 90 ASP A C 1
ATOM 711 O O . ASP A 1 90 ? -0.141 -7.814 -5.649 1.00 93.31 90 ASP A O 1
ATOM 715 N N . SER A 1 91 ? -0.751 -6.721 -7.487 1.00 95.19 91 SER A N 1
ATOM 716 C CA . SER A 1 91 ? -0.323 -5.403 -6.999 1.00 95.19 91 SER A CA 1
ATOM 717 C C . SER A 1 91 ? -1.084 -4.907 -5.761 1.00 95.19 91 SER A C 1
ATOM 719 O O . SER A 1 91 ? -0.587 -4.021 -5.057 1.00 95.19 91 SER A O 1
ATOM 721 N N . PHE A 1 92 ? -2.268 -5.452 -5.447 1.00 96.50 92 PHE A N 1
ATOM 722 C CA . PHE A 1 92 ? -2.963 -5.119 -4.196 1.00 96.50 92 PHE A CA 1
ATOM 723 C C . PHE A 1 92 ? -2.190 -5.613 -2.979 1.00 96.50 92 PHE A C 1
ATOM 725 O O . PHE A 1 92 ? -2.198 -4.933 -1.955 1.00 96.50 92 PHE A O 1
ATOM 732 N N . TRP A 1 93 ? -1.484 -6.742 -3.091 1.00 96.25 93 TRP A N 1
ATOM 733 C CA . TRP A 1 93 ? -0.626 -7.241 -2.020 1.00 96.25 93 TRP A CA 1
ATOM 734 C C . TRP A 1 93 ? 0.429 -6.202 -1.640 1.00 96.25 93 TRP A C 1
ATOM 736 O O . TRP A 1 93 ? 0.522 -5.825 -0.472 1.00 96.25 93 TRP A O 1
ATOM 746 N N . TRP A 1 94 ? 1.127 -5.645 -2.635 1.00 96.69 94 TRP A N 1
ATOM 747 C CA . TRP A 1 94 ? 2.075 -4.551 -2.429 1.00 96.69 94 TRP A CA 1
ATOM 748 C C . TRP A 1 94 ? 1.429 -3.335 -1.748 1.00 96.69 94 TRP A C 1
ATOM 750 O O . TRP A 1 94 ? 1.985 -2.787 -0.791 1.00 96.69 94 TRP A O 1
ATOM 760 N N . ALA A 1 95 ? 0.246 -2.916 -2.211 1.00 96.38 95 ALA A N 1
ATOM 761 C CA . ALA A 1 95 ? -0.452 -1.765 -1.644 1.00 96.38 95 ALA A CA 1
ATOM 762 C C . ALA A 1 95 ? -0.841 -2.003 -0.175 1.00 96.38 95 ALA A C 1
ATOM 764 O O . ALA A 1 95 ? -0.649 -1.109 0.648 1.00 96.38 95 ALA A O 1
ATOM 765 N N . ILE A 1 96 ? -1.306 -3.211 0.170 1.00 96.12 96 ILE A N 1
ATOM 766 C CA . ILE A 1 96 ? -1.682 -3.613 1.534 1.00 96.12 96 ILE A CA 1
ATOM 767 C C . ILE A 1 96 ? -0.468 -3.602 2.464 1.00 96.12 96 ILE A C 1
ATOM 769 O O . ILE A 1 96 ? -0.503 -2.924 3.489 1.00 96.12 96 ILE A O 1
ATOM 773 N N . ILE A 1 97 ? 0.609 -4.314 2.112 1.00 96.44 97 ILE A N 1
ATOM 774 C CA . ILE A 1 97 ? 1.790 -4.444 2.985 1.00 96.44 97 ILE A CA 1
ATOM 775 C C . ILE A 1 97 ? 2.529 -3.115 3.155 1.00 96.44 97 ILE A C 1
ATOM 777 O O . ILE A 1 97 ? 3.153 -2.876 4.191 1.00 96.44 97 ILE A O 1
ATOM 781 N N . THR A 1 98 ? 2.457 -2.244 2.145 1.00 95.69 98 THR A N 1
ATOM 782 C CA . THR A 1 98 ? 3.005 -0.886 2.207 1.00 95.69 98 THR A CA 1
ATOM 783 C C . THR A 1 98 ? 2.118 0.003 3.072 1.00 95.69 98 THR A C 1
ATOM 785 O O . THR A 1 98 ? 2.628 0.708 3.941 1.00 95.69 98 THR A O 1
ATOM 788 N N . ALA A 1 99 ? 0.794 -0.068 2.893 1.00 94.38 99 ALA A N 1
ATOM 789 C CA . ALA A 1 99 ? -0.155 0.698 3.692 1.00 94.38 99 ALA A CA 1
ATOM 790 C C . ALA A 1 99 ? -0.065 0.342 5.179 1.00 94.38 99 ALA A C 1
ATOM 792 O O . ALA A 1 99 ? -0.123 1.233 6.020 1.00 94.38 99 ALA A O 1
ATOM 793 N N . SER A 1 100 ? 0.147 -0.937 5.500 1.00 93.31 100 SER A N 1
ATOM 794 C CA . SER A 1 100 ? 0.345 -1.425 6.866 1.00 93.31 100 SER A CA 1
ATOM 795 C C . SER A 1 100 ? 1.765 -1.225 7.400 1.00 93.31 100 SER A C 1
ATOM 797 O O . SER A 1 100 ? 2.057 -1.685 8.501 1.00 93.31 100 SER A O 1
ATOM 799 N N . THR A 1 101 ? 2.662 -0.580 6.646 1.00 93.88 101 THR A N 1
ATOM 800 C CA . THR A 1 101 ? 4.079 -0.354 6.999 1.00 93.88 101 THR A CA 1
ATOM 801 C C . THR A 1 101 ? 4.900 -1.629 7.255 1.00 93.88 101 THR A C 1
ATOM 803 O O . THR A 1 101 ? 5.963 -1.566 7.862 1.00 93.88 101 THR A O 1
ATOM 806 N N . VAL A 1 102 ? 4.429 -2.792 6.785 1.00 95.94 102 VAL A N 1
ATOM 807 C CA . VAL A 1 102 ? 5.122 -4.081 6.963 1.00 95.94 102 VAL A CA 1
ATOM 808 C C . VAL A 1 102 ? 6.286 -4.200 5.985 1.00 95.94 102 VAL A C 1
ATOM 810 O O . VAL A 1 102 ? 7.400 -4.497 6.399 1.00 95.94 102 VAL A O 1
ATOM 813 N N . GLY A 1 103 ? 6.026 -3.956 4.696 1.00 94.56 103 GLY A N 1
ATOM 814 C CA . GLY A 1 103 ? 7.060 -3.864 3.661 1.00 94.56 103 GLY A CA 1
ATOM 815 C C . GLY A 1 103 ? 7.998 -5.074 3.565 1.00 94.56 103 GLY A C 1
ATOM 816 O O . GLY A 1 103 ? 9.201 -4.918 3.737 1.00 94.56 103 GLY A O 1
ATOM 817 N N . TYR A 1 104 ? 7.477 -6.262 3.234 1.00 94.88 104 TYR A N 1
ATOM 818 C CA . TYR A 1 104 ? 8.300 -7.475 3.071 1.00 94.88 104 TYR A CA 1
ATOM 819 C C . TYR A 1 104 ? 9.418 -7.343 2.021 1.00 94.88 104 TYR A C 1
ATOM 821 O O . TYR A 1 104 ? 10.420 -8.049 2.110 1.00 94.88 104 TYR A O 1
ATOM 829 N N . GLY A 1 105 ? 9.259 -6.445 1.042 1.00 92.75 105 GLY A N 1
ATOM 830 C CA . GLY A 1 105 ? 10.260 -6.182 0.003 1.00 92.75 105 GLY A CA 1
ATOM 831 C C . GLY A 1 105 ? 10.244 -7.178 -1.160 1.00 92.75 105 GLY A C 1
ATOM 832 O O . GLY A 1 105 ? 11.108 -7.119 -2.027 1.00 92.75 105 GLY A O 1
ATOM 833 N N . ASP A 1 106 ? 9.254 -8.065 -1.206 1.00 92.69 106 ASP A N 1
ATOM 834 C CA . ASP A 1 106 ? 8.970 -8.982 -2.312 1.00 92.69 106 ASP A CA 1
ATOM 835 C C . ASP A 1 106 ? 8.445 -8.247 -3.557 1.00 92.69 106 ASP A C 1
ATOM 837 O O . ASP A 1 106 ? 8.803 -8.581 -4.684 1.00 92.69 106 ASP A O 1
ATOM 841 N N . HIS A 1 107 ? 7.658 -7.191 -3.346 1.00 93.31 107 HIS A N 1
ATOM 842 C CA . HIS A 1 107 ? 7.203 -6.271 -4.383 1.00 93.31 107 HIS A CA 1
ATOM 843 C C . HIS A 1 107 ? 7.731 -4.870 -4.082 1.00 93.31 107 HIS A C 1
ATOM 845 O O . HIS A 1 107 ? 7.517 -4.332 -2.995 1.00 93.31 107 HIS A O 1
ATOM 851 N N . PHE A 1 108 ? 8.409 -4.247 -5.043 1.00 92.31 108 PHE A N 1
ATOM 852 C CA . PHE A 1 108 ? 8.890 -2.875 -4.898 1.00 92.31 108 PHE A CA 1
ATOM 853 C C . PHE A 1 108 ? 8.988 -2.182 -6.258 1.00 92.31 108 PHE A C 1
ATOM 855 O O . PHE A 1 108 ? 9.436 -2.811 -7.223 1.00 92.31 108 PHE A O 1
ATOM 862 N N . PRO A 1 109 ? 8.591 -0.902 -6.364 1.00 92.94 109 PRO A N 1
ATOM 863 C CA . PRO A 1 109 ? 8.742 -0.141 -7.595 1.00 92.94 109 PRO A CA 1
ATOM 864 C C . PRO A 1 109 ? 10.201 0.241 -7.843 1.00 92.94 109 PRO A C 1
ATOM 866 O O . PRO A 1 109 ? 10.914 0.658 -6.926 1.00 92.94 109 PRO A O 1
ATOM 869 N N . VAL A 1 110 ? 10.630 0.153 -9.099 1.00 91.25 110 VAL A N 1
ATOM 870 C CA . VAL A 1 110 ? 11.974 0.577 -9.530 1.00 91.25 110 VAL A CA 1
ATOM 871 C C . VAL A 1 110 ? 11.923 1.808 -10.429 1.00 91.25 110 VAL A C 1
ATOM 873 O O . VAL A 1 110 ? 12.829 2.647 -10.373 1.00 91.25 110 VAL A O 1
ATOM 876 N N . SER A 1 111 ? 10.836 1.969 -11.186 1.00 91.12 111 SER A N 1
ATOM 877 C CA . SER A 1 111 ? 10.625 3.084 -12.101 1.00 91.12 111 SER A CA 1
ATOM 878 C C . SER A 1 111 ? 10.409 4.406 -11.348 1.00 91.12 111 SER A C 1
ATOM 880 O O . SER A 1 111 ? 9.876 4.421 -10.231 1.00 91.12 111 SER A O 1
ATOM 882 N N . PRO A 1 112 ? 10.783 5.555 -11.942 1.00 91.25 112 PRO A N 1
ATOM 883 C CA . PRO A 1 112 ? 10.510 6.863 -11.346 1.00 91.25 112 PRO A CA 1
ATOM 884 C C . PRO A 1 112 ? 9.015 7.096 -11.086 1.00 91.25 112 PRO A C 1
ATOM 886 O O . PRO A 1 112 ? 8.641 7.606 -10.033 1.00 91.25 112 PRO A O 1
ATOM 889 N N . THR A 1 113 ? 8.154 6.675 -12.015 1.00 93.31 113 THR A N 1
ATOM 890 C CA . THR A 1 113 ? 6.692 6.775 -11.900 1.00 93.31 113 THR A CA 1
ATOM 891 C C . THR A 1 113 ? 6.148 5.885 -10.787 1.00 93.31 113 THR A C 1
ATOM 893 O O . THR A 1 113 ? 5.358 6.352 -9.969 1.00 93.31 113 THR A O 1
ATOM 896 N N . GLY A 1 114 ? 6.623 4.641 -10.684 1.00 94.56 114 GLY A N 1
ATOM 897 C CA . GLY A 1 114 ? 6.260 3.725 -9.602 1.00 94.56 114 GLY A CA 1
ATOM 898 C C . GLY A 1 114 ? 6.677 4.263 -8.233 1.00 94.56 114 GLY A C 1
ATOM 899 O O . GLY A 1 114 ? 5.903 4.214 -7.281 1.00 94.56 114 GLY A O 1
ATOM 900 N N . LYS A 1 115 ? 7.858 4.884 -8.129 1.00 95.38 115 LYS A N 1
ATOM 901 C CA . LYS A 1 115 ? 8.304 5.540 -6.887 1.00 95.38 115 LYS A CA 1
ATOM 902 C C . LYS A 1 115 ? 7.389 6.695 -6.475 1.00 95.38 115 LYS A C 1
ATOM 904 O O . LYS A 1 115 ? 7.079 6.817 -5.293 1.00 95.38 115 LYS A O 1
ATOM 909 N N . VAL A 1 116 ? 6.904 7.502 -7.422 1.00 97.44 116 VAL A N 1
ATOM 910 C CA . VAL A 1 116 ? 5.914 8.556 -7.130 1.00 97.44 116 VAL A CA 1
ATOM 911 C C . VAL A 1 116 ? 4.606 7.950 -6.614 1.00 97.44 116 VAL A C 1
ATOM 913 O O . VAL A 1 116 ? 4.099 8.392 -5.584 1.00 97.44 116 VAL A O 1
ATOM 916 N N . VAL A 1 117 ? 4.091 6.903 -7.268 1.00 97.00 117 VAL A N 1
ATOM 917 C CA . VAL A 1 117 ? 2.883 6.188 -6.812 1.00 97.00 117 VAL A CA 1
ATOM 918 C C . VAL A 1 117 ? 3.075 5.627 -5.400 1.00 97.00 117 VAL A C 1
ATOM 920 O O . VAL A 1 117 ? 2.175 5.739 -4.570 1.00 97.00 117 VAL A O 1
ATOM 923 N N . ALA A 1 118 ? 4.255 5.087 -5.090 1.00 96.44 118 ALA A N 1
ATOM 924 C CA . ALA A 1 118 ? 4.570 4.588 -3.756 1.00 96.44 118 ALA A CA 1
ATOM 925 C C . ALA A 1 118 ? 4.556 5.675 -2.686 1.00 96.44 118 ALA A C 1
ATOM 927 O O . ALA A 1 118 ? 3.952 5.472 -1.635 1.00 96.44 118 ALA A O 1
ATOM 928 N N . VAL A 1 119 ? 5.158 6.836 -2.954 1.00 97.00 119 VAL A N 1
ATOM 929 C CA . VAL A 1 119 ? 5.127 7.967 -2.015 1.00 97.00 119 VAL A CA 1
ATOM 930 C C . VAL A 1 119 ? 3.688 8.408 -1.747 1.00 97.00 119 VAL A C 1
ATOM 932 O O . VAL A 1 119 ? 3.314 8.602 -0.592 1.00 97.00 119 VAL A O 1
ATOM 935 N N . LEU A 1 120 ? 2.858 8.511 -2.789 1.00 96.88 120 LEU A N 1
ATOM 936 C CA . LEU A 1 120 ? 1.448 8.876 -2.634 1.00 96.88 120 LEU A CA 1
ATOM 937 C C . LEU A 1 120 ? 0.669 7.839 -1.814 1.00 96.88 120 LEU A C 1
ATOM 939 O O . LEU A 1 120 ? -0.089 8.225 -0.926 1.00 96.88 120 LEU A O 1
ATOM 943 N N . ASN A 1 121 ? 0.894 6.544 -2.063 1.00 96.62 121 ASN A N 1
ATOM 944 C CA . ASN A 1 121 ? 0.271 5.466 -1.295 1.00 96.62 121 ASN A CA 1
ATOM 945 C C . ASN A 1 121 ? 0.650 5.538 0.191 1.00 96.62 121 ASN A C 1
ATOM 947 O O . ASN A 1 121 ? -0.228 5.454 1.042 1.00 96.62 121 ASN A O 1
ATOM 951 N N . ILE A 1 122 ? 1.936 5.749 0.499 1.00 96.38 122 ILE A N 1
ATOM 952 C CA . ILE A 1 122 ? 2.443 5.853 1.877 1.00 96.38 122 ILE A CA 1
ATOM 953 C C . ILE A 1 122 ? 1.809 7.039 2.610 1.00 96.38 122 ILE A C 1
ATOM 955 O O . ILE A 1 122 ? 1.361 6.902 3.747 1.00 96.38 122 ILE A O 1
ATOM 959 N N . LEU A 1 123 ? 1.754 8.212 1.971 1.00 96.31 123 LEU A N 1
ATOM 960 C CA . LEU A 1 123 ? 1.152 9.401 2.581 1.00 96.31 123 LEU A CA 1
ATOM 961 C C . LEU A 1 123 ? -0.349 9.208 2.816 1.00 96.31 123 LEU A C 1
ATOM 963 O O . LEU A 1 123 ? -0.855 9.531 3.890 1.00 96.31 123 LEU A O 1
ATOM 967 N N . PHE A 1 124 ? -1.053 8.649 1.832 1.00 95.62 124 PHE A N 1
ATOM 968 C CA . PHE A 1 124 ? -2.477 8.357 1.943 1.00 95.62 124 PHE A CA 1
ATOM 969 C C . PHE A 1 124 ? -2.766 7.359 3.071 1.00 95.62 124 PHE A C 1
ATOM 971 O O . PHE A 1 124 ? -3.610 7.623 3.928 1.00 95.62 124 PHE A O 1
ATOM 978 N N . SER A 1 125 ? -2.053 6.230 3.108 1.00 94.56 125 SER A N 1
ATOM 979 C CA . SER A 1 125 ? -2.281 5.187 4.108 1.00 94.56 125 SER A CA 1
ATOM 980 C C . SER A 1 125 ? -1.977 5.670 5.520 1.00 94.56 125 SER A C 1
ATOM 982 O O . SER A 1 125 ? -2.709 5.332 6.446 1.00 94.56 125 SER A O 1
ATOM 984 N N . LEU A 1 126 ? -0.951 6.507 5.690 1.00 94.12 126 LEU A N 1
ATOM 985 C CA . LEU A 1 126 ? -0.597 7.082 6.984 1.00 94.12 126 LEU A CA 1
ATOM 986 C C . LEU A 1 126 ? -1.719 7.971 7.540 1.00 94.12 126 LEU A C 1
ATOM 988 O O . LEU A 1 126 ? -2.078 7.848 8.711 1.00 94.12 126 LEU A O 1
ATOM 992 N N . VAL A 1 127 ? -2.324 8.813 6.696 1.00 92.94 127 VAL A N 1
ATOM 993 C CA . VAL A 1 127 ? -3.476 9.640 7.092 1.00 92.94 127 VAL A CA 1
ATOM 994 C C . VAL A 1 127 ? -4.673 8.761 7.451 1.00 92.94 127 VAL A C 1
ATOM 996 O O . VAL A 1 127 ? -5.286 8.957 8.500 1.00 92.94 127 VAL A O 1
ATOM 999 N N . ILE A 1 128 ? -4.990 7.762 6.624 1.00 92.12 128 ILE A N 1
ATOM 1000 C CA . ILE A 1 128 ? -6.143 6.881 6.855 1.00 92.12 128 ILE A CA 1
ATOM 1001 C C . ILE A 1 128 ? -5.974 6.025 8.114 1.00 92.12 128 ILE A C 1
ATOM 1003 O O . ILE A 1 128 ? -6.953 5.832 8.828 1.00 92.12 128 ILE A O 1
ATOM 1007 N N . LEU A 1 129 ? -4.765 5.549 8.425 1.00 90.38 129 LEU A N 1
ATOM 1008 C CA . LEU A 1 129 ? -4.493 4.760 9.632 1.00 90.38 129 LEU A CA 1
ATOM 1009 C C . LEU A 1 129 ? -4.453 5.597 10.918 1.00 90.38 129 LEU A C 1
ATOM 1011 O O . LEU A 1 129 ? -4.738 5.064 11.990 1.00 90.38 129 LEU A O 1
ATOM 1015 N N . ALA A 1 130 ? -4.168 6.899 10.837 1.00 91.62 130 ALA A N 1
ATOM 1016 C CA . ALA A 1 130 ? -4.205 7.789 12.000 1.00 91.62 130 ALA A CA 1
ATOM 1017 C C . ALA A 1 130 ? -5.639 8.046 12.510 1.00 91.62 130 ALA A C 1
ATOM 1019 O O . ALA A 1 130 ? -5.876 8.148 13.716 1.00 91.62 130 ALA A O 1
ATOM 1020 N N . LEU A 1 131 ? -6.616 8.111 11.602 1.00 91.00 131 LEU A N 1
ATOM 1021 C CA . LEU A 1 131 ? -8.019 8.397 11.924 1.00 91.00 131 LEU A CA 1
ATOM 1022 C C . LEU A 1 131 ? -8.708 7.364 12.846 1.00 91.00 131 LEU A C 1
ATOM 1024 O O . LEU A 1 131 ? -9.334 7.792 13.818 1.00 91.00 131 LEU A O 1
ATOM 1028 N N . PRO A 1 132 ? -8.625 6.033 12.627 1.00 88.00 132 PRO A N 1
ATOM 1029 C CA . PRO A 1 132 ? -9.287 5.053 13.492 1.00 88.00 132 PRO A CA 1
ATOM 1030 C C . PRO A 1 132 ? -8.726 5.063 14.913 1.00 88.00 132 PRO A C 1
ATOM 1032 O O . PRO A 1 132 ? -9.492 4.893 15.858 1.00 88.00 132 PRO A O 1
ATOM 1035 N N . VAL A 1 133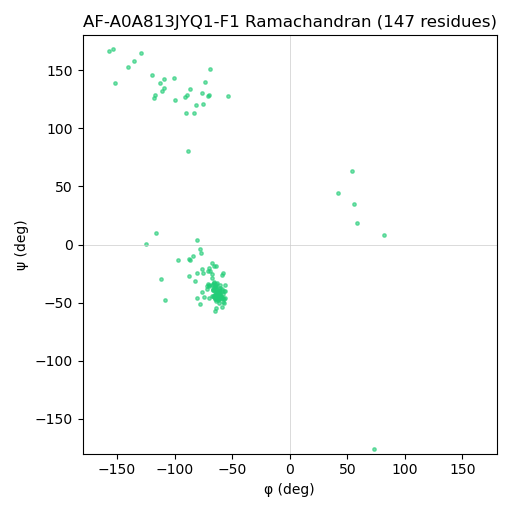 ? -7.424 5.324 15.077 1.00 89.94 133 VAL A N 1
ATOM 1036 C CA . VAL A 1 133 ? -6.798 5.460 16.400 1.00 89.94 133 VAL A CA 1
ATOM 1037 C C . VAL A 1 133 ? -7.407 6.642 17.156 1.00 89.94 133 VAL A C 1
ATOM 1039 O O . VAL A 1 133 ? -7.790 6.491 18.314 1.00 89.94 133 VAL A O 1
ATOM 1042 N N . GLY A 1 134 ? -7.574 7.791 16.493 1.00 90.94 134 GLY A N 1
ATOM 1043 C CA . GLY A 1 134 ? -8.214 8.966 17.091 1.00 90.94 134 GLY A CA 1
ATOM 1044 C C . GLY A 1 134 ? -9.684 8.731 17.456 1.00 90.94 134 GLY A C 1
ATOM 1045 O O . GLY A 1 134 ? -10.114 9.072 18.556 1.00 90.94 134 GLY A O 1
ATOM 1046 N N . VAL A 1 135 ? -10.450 8.097 16.563 1.00 90.62 135 VAL A N 1
ATOM 1047 C CA . VAL A 1 135 ? -11.875 7.798 16.787 1.00 90.62 135 VAL A CA 1
ATOM 1048 C C . VAL A 1 135 ? -12.076 6.825 17.949 1.00 90.62 135 VAL A C 1
ATOM 1050 O O . VAL A 1 135 ? -12.904 7.082 18.828 1.00 90.62 135 VAL A O 1
ATOM 1053 N N . ILE A 1 136 ? -11.329 5.716 17.963 1.00 92.31 136 ILE A N 1
ATOM 1054 C CA . ILE A 1 136 ? -11.417 4.720 19.036 1.00 92.31 136 ILE A CA 1
ATOM 1055 C C . ILE A 1 136 ? -10.950 5.341 20.352 1.00 92.31 136 ILE A C 1
ATOM 1057 O O . ILE A 1 136 ? -11.635 5.179 21.354 1.00 92.31 136 ILE A O 1
ATOM 1061 N N . GLY A 1 137 ? -9.841 6.087 20.357 1.00 91.81 137 GLY A N 1
ATOM 1062 C CA . GLY A 1 137 ? -9.315 6.727 21.566 1.00 91.81 137 GLY A CA 1
ATOM 1063 C C . GLY A 1 137 ? -10.287 7.735 22.183 1.00 91.81 137 GLY A C 1
ATOM 1064 O O . GLY A 1 137 ? -10.527 7.699 23.389 1.00 91.81 137 GLY A O 1
ATOM 1065 N N . GLY A 1 138 ? -10.911 8.585 21.361 1.00 91.69 138 GLY A N 1
ATOM 1066 C CA . GLY A 1 138 ? -11.921 9.538 21.830 1.00 91.69 138 GLY A CA 1
ATOM 1067 C C . GLY A 1 138 ? -13.170 8.847 22.382 1.00 91.69 138 GLY A C 1
ATOM 1068 O O . GLY A 1 138 ? -13.637 9.186 23.468 1.00 91.69 138 GLY A O 1
ATOM 1069 N N . THR A 1 139 ? -13.668 7.825 21.677 1.00 91.31 139 THR A N 1
ATOM 1070 C CA . THR A 1 139 ? -14.825 7.034 22.133 1.00 91.31 139 THR A CA 1
ATOM 1071 C C . THR A 1 139 ? -14.497 6.278 23.422 1.00 91.31 139 THR A C 1
ATOM 1073 O O . THR A 1 139 ? -15.318 6.228 24.332 1.00 91.31 139 THR A O 1
ATOM 1076 N N . PHE A 1 140 ? -13.284 5.730 23.532 1.00 92.06 140 PHE A N 1
ATOM 1077 C CA . PHE A 1 140 ? -12.822 5.020 24.721 1.00 92.06 140 PHE A CA 1
ATOM 1078 C C . PHE A 1 140 ? -12.798 5.946 25.934 1.00 92.06 140 PHE A C 1
ATOM 1080 O O . PHE A 1 140 ? -13.333 5.586 26.975 1.00 92.06 140 PHE A O 1
ATOM 1087 N N . SER A 1 141 ? -12.243 7.154 25.788 1.00 91.94 141 SER A N 1
ATOM 1088 C CA . SER A 1 141 ? -12.208 8.143 26.870 1.00 91.94 141 SER A CA 1
ATOM 1089 C C . SER A 1 141 ? -13.607 8.507 27.365 1.00 91.94 141 SER A C 1
ATOM 1091 O O . SER A 1 141 ? -13.793 8.675 28.565 1.00 91.94 141 SER A O 1
ATOM 1093 N N . GLN A 1 142 ? -14.578 8.616 26.455 1.00 91.19 142 GLN A N 1
ATOM 1094 C CA . GLN A 1 142 ? -15.964 8.928 26.796 1.00 91.19 142 GLN A CA 1
ATOM 1095 C C . GLN A 1 142 ? -16.658 7.770 27.531 1.00 91.19 142 GLN A C 1
ATOM 1097 O O . GLN A 1 142 ? -17.327 7.989 28.536 1.00 91.19 142 GLN A O 1
ATOM 1102 N N . VAL A 1 143 ? -16.508 6.534 27.041 1.00 89.75 143 VAL A N 1
ATOM 1103 C CA . VAL A 1 143 ? -17.110 5.357 27.694 1.00 89.75 143 VAL A CA 1
ATOM 1104 C C . VAL A 1 143 ? -16.445 5.090 29.043 1.00 89.75 143 VAL A C 1
ATOM 1106 O O . VAL A 1 143 ? -17.121 4.672 29.977 1.00 89.75 143 VAL A O 1
ATOM 1109 N N . TRP A 1 144 ? -15.139 5.341 29.156 1.00 88.75 144 TRP A N 1
ATOM 1110 C CA . TRP A 1 144 ? -14.405 5.192 30.408 1.00 88.75 144 TRP A CA 1
ATOM 1111 C C . TRP A 1 144 ? -14.878 6.189 31.469 1.00 88.75 144 TRP A C 1
ATOM 1113 O O . TRP A 1 144 ? -15.123 5.777 32.594 1.00 88.75 144 TRP A O 1
ATOM 1123 N N . SER A 1 145 ? -15.080 7.468 31.122 1.00 88.94 145 SER A N 1
ATOM 1124 C CA . SER A 1 145 ? -15.594 8.451 32.088 1.00 88.94 145 SER A CA 1
ATOM 1125 C C . SER A 1 145 ? -17.013 8.138 32.565 1.00 88.94 145 SER A C 1
ATOM 1127 O O . SER A 1 145 ? -17.309 8.355 33.727 1.00 88.94 145 SER A O 1
ATOM 1129 N N . GLU A 1 146 ? -17.876 7.598 31.696 1.00 87.19 146 GLU A N 1
ATOM 1130 C CA . GLU A 1 146 ? -19.233 7.153 32.076 1.00 87.19 146 GLU A CA 1
ATOM 1131 C C . GLU A 1 146 ? -19.210 5.902 32.974 1.00 87.19 146 GLU A C 1
ATOM 1133 O O . GLU A 1 146 ? -20.182 5.619 33.661 1.00 87.19 146 GLU A O 1
ATOM 1138 N N . PHE A 1 147 ? -18.131 5.116 32.930 1.00 81.12 147 PHE A N 1
ATOM 1139 C CA . PHE A 1 147 ? -17.969 3.914 33.750 1.00 81.12 147 PHE A CA 1
ATOM 1140 C C . PHE A 1 147 ? -17.352 4.209 35.130 1.00 81.12 147 PHE A C 1
ATOM 1142 O O . PHE A 1 147 ? -17.578 3.441 36.061 1.00 81.12 147 PHE A O 1
ATOM 1149 N N . ASP A 1 148 ? -16.554 5.276 35.240 1.00 76.88 148 ASP A N 1
ATOM 1150 C CA . ASP A 1 148 ? -15.870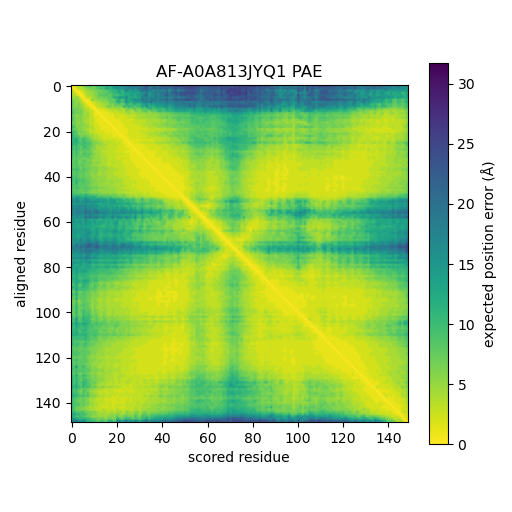 5.697 36.477 1.00 76.88 148 ASP A CA 1
ATOM 1151 C C . ASP A 1 148 ? -16.747 6.615 37.367 1.00 76.88 148 ASP A C 1
ATOM 1153 O O . ASP A 1 148 ? -16.416 6.832 38.533 1.00 76.88 148 ASP A O 1
ATOM 1157 N N . GLU A 1 149 ? -17.857 7.146 36.827 1.00 65.88 149 GLU A N 1
ATOM 1158 C CA . GLU A 1 149 ? -18.937 7.854 37.553 1.00 65.88 149 GLU A CA 1
ATOM 1159 C C . GLU A 1 149 ? -19.957 6.892 38.188 1.00 65.88 149 GLU A C 1
ATOM 1161 O O . GLU A 1 149 ? -20.352 7.151 39.353 1.00 65.88 149 GLU A O 1
#

Nearest PDB structures (foldseek):
  7f0j-assembly1_B  TM=9.521E-01  e=9.563E-07  Homo sapiens
  8vc3-assembly1_E  TM=9.251E-01  e=6.018E-07  Rattus norvegicus
  7e87-assembly1_B  TM=9.536E-01  e=1.706E-06  Homo sapiens
  7phh-assembly1_C  TM=8.401E-01  e=2.279E-06  Homo sapiens
  7pqu-assembly1_A  TM=8.879E-01  e=6.100E-06  Homo sapiens

Solvent-accessible surface area (backbone atoms only — not comparable to full-atom values): 8256 Å² total; per-residue (Å²): 120,77,73,64,74,69,40,68,88,56,43,57,62,50,50,51,52,52,50,27,52,62,70,37,40,70,61,48,53,55,48,52,50,52,50,53,51,46,27,54,52,47,4,42,52,38,22,74,50,43,29,52,48,81,37,86,88,80,72,42,31,35,25,78,73,52,73,47,78,38,81,92,72,77,40,79,43,76,42,68,42,75,31,73,31,79,39,51,75,56,19,28,54,45,34,48,35,45,46,70,69,64,56,90,68,81,57,78,66,77,44,76,65,19,45,51,51,48,53,53,43,44,57,51,29,52,58,57,61,49,49,56,55,53,50,45,51,55,41,37,55,52,52,50,54,69,69,76,108

pLDDT: mean 89.7, std 6.81, range [62.12, 97.44]

InterPro domains:
  IPR005821 Ion transport domain [PF00520] (9-143)
  IPR028325 Voltage-gated potassium channel [PTHR11537] (1-146)

Sequence (149 aa):
IFRAFKNPALVEPVIVIARTVQLSTKALYVLGFNLLLGIVIFGSLMFLAEGGEWDAATKTYLRPIDRVYNQSDDSWTTIYAESPFKSIPDSFWWAIITASTVGYGDHFPVSPTGKVVAVLNILFSLVILALPVGVIGGTFSQVWSEFDE

Radius of gyration: 23.42 Å; Cα contacts (8 Å, |Δi|>4): 166; chains: 1; bounding box: 54×30×64 Å

Secondary structure (DSSP, 8-state):
-TTGGG-HHHHHHHHHHHHHHHHHHHHHHHHHHHHHHHHHHHHHHHHHHH--EEETTTTEEEEEEEEEEETTTTEEEEEEEE-S--SHHHHHHHHHHHHTT---SSS---SHHHHHHHHHHHHHHHHHHHHHHHHHHHHHHHHHHHHH-